Protein AF-A0A3A2YZX4-F1 (afdb_monomer_lite)

Radius of gyration: 12.02 Å; chains: 1; bounding box: 26×28×30 Å

Sequence (72 aa):
MPTHIDAAVGDYRRAIISNQEAINADDKYFARESASVPYVAYRVHYICGKLYAAMMSGRFVDAMSAAEKLET

pLDDT: mean 95.69, std 4.66, range [72.5, 98.56]

Foldseek 3Di:
DCLVVCVVVLVLVVQLVVLVVVLVVVVVVVVPDDDDPVVVVVNLVSLVSNLVSCVSVVNVVSNVVSVVVNVD

Secondary structure (DSSP, 8-state):
-THHHHHHTT-HHHHHHHHHHHHHHHHHHHTTS---HHHHHHHHHHHHHHHHHHHHTT-HHHHHHHHHHH--

Structure (mmCIF, N/CA/C/O backbone):
data_AF-A0A3A2YZX4-F1
#
_entry.id   AF-A0A3A2YZX4-F1
#
loop_
_atom_site.group_PDB
_atom_site.id
_atom_site.type_symbol
_atom_site.label_atom_id
_atom_site.label_alt_id
_atom_site.label_comp_id
_atom_site.label_asym_id
_atom_site.label_entity_id
_atom_site.label_seq_id
_atom_site.pdbx_PDB_ins_code
_atom_site.Cartn_x
_atom_site.Cartn_y
_atom_site.Cartn_z
_atom_site.occupancy
_atom_site.B_iso_or_equiv
_atom_site.auth_seq_id
_atom_site.auth_comp_id
_atom_site.auth_asym_id
_atom_site.auth_atom_id
_atom_site.pdbx_PDB_mode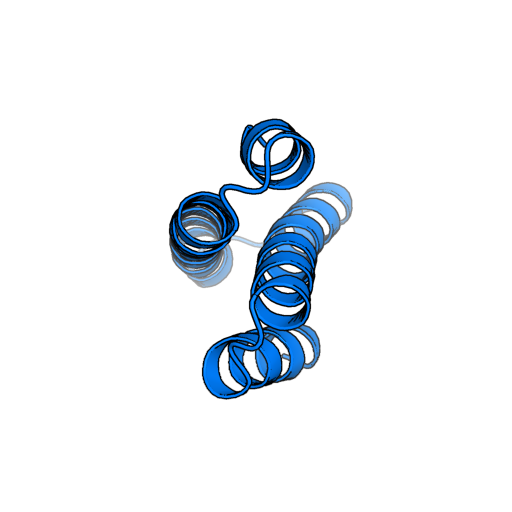l_num
ATOM 1 N N . MET A 1 1 ? 4.749 9.797 -4.048 1.00 72.88 1 MET A N 1
ATOM 2 C CA . MET A 1 1 ? 3.435 9.232 -3.672 1.00 72.88 1 MET A CA 1
ATOM 3 C C . MET A 1 1 ? 2.661 10.265 -2.853 1.00 72.88 1 MET A C 1
ATOM 5 O O . MET A 1 1 ? 3.115 10.570 -1.751 1.00 72.88 1 MET A O 1
ATOM 9 N N . PRO A 1 2 ? 1.570 10.854 -3.385 1.00 86.12 2 PRO A N 1
ATOM 10 C CA . PRO A 1 2 ? 0.828 11.942 -2.728 1.00 86.12 2 PRO A CA 1
ATOM 11 C C . PRO A 1 2 ? 0.154 11.513 -1.419 1.00 86.12 2 PRO A C 1
ATOM 13 O O . PRO A 1 2 ? -0.118 12.356 -0.575 1.00 86.12 2 PRO A O 1
ATOM 16 N N . THR A 1 3 ? -0.018 10.210 -1.194 1.00 93.38 3 THR A N 1
ATOM 17 C CA . THR A 1 3 ? -0.691 9.673 -0.004 1.00 93.38 3 THR A CA 1
ATOM 18 C C . THR A 1 3 ? 0.003 9.990 1.321 1.00 93.38 3 THR A C 1
ATOM 20 O O . THR A 1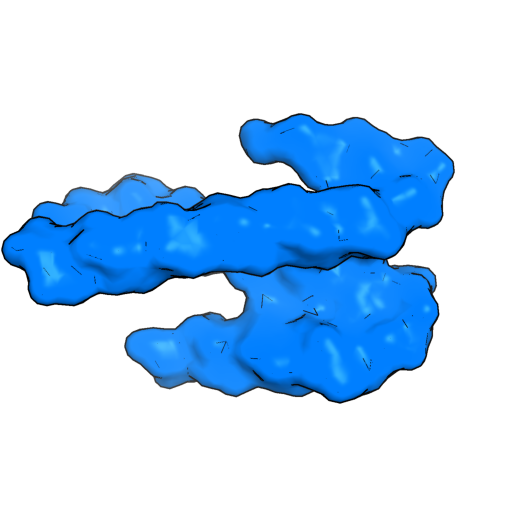 3 ? -0.608 9.821 2.368 1.00 93.38 3 THR A O 1
ATOM 23 N N . HIS A 1 4 ? 1.263 10.445 1.313 1.00 96.00 4 HIS A N 1
ATOM 24 C CA . HIS A 1 4 ? 1.898 10.985 2.522 1.00 96.00 4 HIS A CA 1
ATOM 25 C C . HIS A 1 4 ? 1.209 12.274 2.982 1.00 96.00 4 HIS A C 1
ATOM 27 O O . HIS A 1 4 ? 1.075 12.495 4.180 1.00 96.00 4 HIS A O 1
ATOM 33 N N . ILE A 1 5 ? 0.741 13.101 2.041 1.00 97.56 5 ILE A N 1
ATOM 34 C CA . ILE A 1 5 ? -0.046 14.301 2.340 1.00 97.56 5 ILE A CA 1
ATOM 35 C C . ILE A 1 5 ? -1.412 13.878 2.874 1.00 97.56 5 ILE A C 1
ATOM 37 O O . ILE A 1 5 ? -1.808 14.363 3.927 1.00 97.56 5 ILE A O 1
ATOM 41 N N . ASP A 1 6 ? -2.078 12.927 2.207 1.00 97.75 6 ASP A N 1
ATOM 42 C CA . ASP A 1 6 ? -3.367 12.384 2.660 1.00 97.75 6 ASP A CA 1
ATOM 43 C C . ASP A 1 6 ? -3.271 11.861 4.105 1.00 97.75 6 ASP A C 1
ATOM 45 O O . ASP A 1 6 ? -4.104 12.188 4.944 1.00 97.75 6 ASP A O 1
ATOM 49 N N . ALA A 1 7 ? -2.208 11.115 4.427 1.00 96.31 7 ALA A N 1
ATOM 50 C CA . ALA A 1 7 ? -1.942 10.639 5.781 1.00 96.31 7 ALA A CA 1
ATOM 51 C C . ALA A 1 7 ? -1.653 11.780 6.772 1.00 96.31 7 ALA A C 1
ATOM 53 O O . ALA A 1 7 ? -2.158 11.747 7.892 1.00 96.31 7 ALA A O 1
ATOM 54 N N . ALA A 1 8 ? -0.877 12.794 6.371 1.00 97.31 8 ALA A N 1
ATOM 55 C CA . ALA A 1 8 ? -0.534 13.933 7.223 1.00 97.31 8 ALA A CA 1
ATOM 56 C C . ALA A 1 8 ? -1.753 14.794 7.594 1.00 97.31 8 ALA A C 1
ATOM 58 O O . ALA A 1 8 ? -1.796 15.351 8.688 1.00 97.31 8 ALA A O 1
ATOM 59 N N . VAL A 1 9 ? -2.747 14.888 6.706 1.00 97.81 9 VAL A N 1
ATOM 60 C CA . VAL A 1 9 ? -4.002 15.621 6.958 1.00 97.81 9 VAL A CA 1
ATOM 61 C C . VAL A 1 9 ? -5.133 14.727 7.481 1.00 97.81 9 VAL A C 1
ATOM 63 O O . VAL A 1 9 ? -6.240 15.211 7.701 1.00 97.81 9 VAL A O 1
ATOM 66 N N . GLY A 1 10 ? -4.874 13.431 7.682 1.00 97.44 10 GLY A N 1
ATOM 67 C CA . GLY A 1 10 ? -5.844 12.469 8.210 1.00 97.44 10 GLY A CA 1
ATOM 68 C C . GLY A 1 10 ? -6.888 11.956 7.207 1.00 97.44 10 GLY A C 1
ATOM 69 O O . GLY A 1 10 ? -7.822 11.265 7.614 1.00 97.44 10 GLY A O 1
ATOM 70 N N . ASP A 1 11 ? -6.751 12.222 5.902 1.00 98.25 11 ASP A N 1
ATOM 71 C CA . ASP A 1 11 ? -7.619 11.643 4.860 1.00 98.25 11 ASP A CA 1
ATOM 72 C C . ASP A 1 11 ? -7.184 10.208 4.512 1.00 98.25 11 ASP A C 1
ATOM 74 O O . ASP A 1 11 ? -6.741 9.878 3.406 1.00 98.25 11 ASP A O 1
ATOM 78 N N . TYR A 1 12 ? -7.320 9.309 5.486 1.00 98.25 12 TYR A N 1
ATOM 79 C CA . TYR A 1 12 ? -6.933 7.908 5.332 1.00 98.25 12 TYR A CA 1
ATOM 80 C C . TYR A 1 12 ? -7.746 7.177 4.261 1.00 98.25 12 TYR A C 1
ATOM 82 O O . TYR A 1 12 ? -7.233 6.266 3.614 1.00 98.25 12 TYR A O 1
ATOM 90 N N . ARG A 1 13 ? -8.997 7.586 4.014 1.00 97.56 13 ARG A N 1
ATOM 91 C CA . ARG A 1 13 ? -9.822 7.006 2.945 1.00 97.56 13 ARG A CA 1
ATOM 92 C C . ARG A 1 13 ? -9.172 7.240 1.582 1.00 97.56 13 ARG A C 1
ATOM 94 O O . ARG A 1 13 ? -9.062 6.300 0.793 1.00 97.56 13 ARG A O 1
ATOM 101 N N . ARG A 1 14 ? -8.719 8.467 1.306 1.00 97.88 14 ARG A N 1
ATOM 102 C CA . ARG A 1 14 ? -8.015 8.796 0.061 1.00 97.88 14 ARG A CA 1
ATOM 103 C C . ARG A 1 14 ? -6.651 8.120 -0.026 1.00 97.88 14 ARG A C 1
ATOM 105 O O . ARG A 1 14 ? -6.309 7.606 -1.094 1.00 97.88 14 ARG A O 1
ATOM 112 N N . ALA A 1 15 ? -5.931 8.036 1.094 1.00 98.12 15 ALA A N 1
ATOM 113 C CA . ALA A 1 15 ? -4.664 7.317 1.167 1.00 98.12 15 ALA A CA 1
ATOM 114 C C . ALA A 1 15 ? -4.823 5.825 0.810 1.00 98.12 15 ALA A C 1
ATOM 116 O O . ALA A 1 15 ? -4.010 5.293 0.055 1.00 98.12 15 ALA A O 1
ATOM 117 N N . ILE A 1 16 ? -5.877 5.153 1.291 1.00 98.31 16 ILE A N 1
ATOM 118 C CA . ILE A 1 16 ? -6.163 3.744 0.964 1.00 98.31 16 ILE A CA 1
ATOM 119 C C . ILE A 1 16 ? -6.445 3.572 -0.531 1.00 98.31 16 ILE A C 1
ATOM 121 O O . ILE A 1 16 ? -5.836 2.713 -1.165 1.00 98.31 16 ILE A O 1
ATOM 125 N N . ILE A 1 17 ? -7.347 4.385 -1.095 1.00 97.88 17 ILE A N 1
ATOM 126 C CA . ILE A 1 17 ? -7.753 4.276 -2.506 1.00 97.88 17 ILE A CA 1
ATOM 127 C C . ILE A 1 17 ? -6.547 4.480 -3.424 1.00 97.88 17 ILE A C 1
ATOM 129 O O . ILE A 1 17 ? -6.264 3.636 -4.269 1.00 97.88 17 ILE A O 1
ATOM 133 N N . SER A 1 18 ? -5.791 5.553 -3.203 1.00 97.75 18 SER A N 1
ATOM 134 C CA . SER A 1 18 ? -4.664 5.911 -4.065 1.00 97.75 18 SER A CA 1
ATOM 135 C C . SER A 1 18 ? -3.537 4.873 -4.003 1.00 97.75 18 SER A C 1
ATOM 137 O O . SER A 1 18 ? -2.929 4.555 -5.024 1.00 97.75 18 SER A O 1
ATOM 139 N N . ASN A 1 19 ? -3.262 4.301 -2.821 1.00 98.06 19 ASN A N 1
ATOM 140 C CA . ASN A 1 19 ? -2.306 3.197 -2.714 1.00 98.06 19 ASN A CA 1
ATOM 141 C C . ASN A 1 19 ? -2.822 1.930 -3.405 1.00 98.06 19 ASN A C 1
ATOM 143 O O . ASN A 1 19 ? -2.050 1.263 -4.082 1.00 98.06 19 ASN A O 1
ATOM 147 N N . GLN A 1 20 ? -4.115 1.610 -3.296 1.00 97.81 20 GLN A N 1
ATOM 148 C CA . GLN A 1 20 ? -4.691 0.462 -4.000 1.00 97.81 20 GLN A CA 1
ATOM 149 C C . GLN A 1 20 ? -4.596 0.607 -5.525 1.00 97.81 20 GLN A C 1
ATOM 151 O O . GLN A 1 20 ? -4.310 -0.367 -6.217 1.00 97.81 20 GLN A O 1
ATOM 156 N N . GLU A 1 21 ? -4.811 1.806 -6.059 1.00 97.81 21 GLU A N 1
ATOM 157 C CA . GLU A 1 21 ? -4.656 2.082 -7.490 1.00 97.81 21 GLU A CA 1
ATOM 158 C C . GLU A 1 21 ? -3.210 1.887 -7.959 1.00 97.81 21 GLU A C 1
ATOM 160 O O . GLU A 1 21 ? -2.989 1.260 -8.996 1.00 97.81 21 GLU A O 1
ATOM 165 N N . ALA A 1 22 ? -2.233 2.354 -7.176 1.00 97.12 22 ALA A N 1
ATOM 166 C CA . ALA A 1 22 ? -0.816 2.141 -7.465 1.00 97.12 22 ALA A CA 1
ATOM 167 C C . ALA A 1 22 ? -0.444 0.651 -7.426 1.00 97.12 22 ALA A C 1
ATOM 169 O O . ALA A 1 22 ? 0.147 0.141 -8.373 1.00 97.12 22 ALA A O 1
ATOM 170 N N . ILE A 1 23 ? -0.899 -0.073 -6.400 1.00 96.94 23 ILE A N 1
ATOM 171 C CA . ILE A 1 23 ? -0.724 -1.526 -6.284 1.00 96.94 23 ILE A CA 1
ATOM 172 C C . ILE A 1 23 ? -1.289 -2.253 -7.516 1.00 96.94 23 ILE A C 1
ATOM 174 O O . ILE A 1 23 ? -0.639 -3.138 -8.068 1.00 96.94 23 ILE A O 1
ATOM 178 N N . ASN A 1 24 ? -2.478 -1.865 -7.985 1.00 97.31 24 ASN A N 1
ATOM 179 C CA . ASN A 1 24 ? -3.096 -2.461 -9.171 1.00 97.31 24 ASN A CA 1
ATOM 180 C C . ASN A 1 24 ? -2.306 -2.167 -10.459 1.00 97.31 24 ASN A C 1
ATOM 182 O O . ASN A 1 24 ? -2.341 -2.963 -11.400 1.00 97.31 24 ASN A O 1
ATOM 186 N N . ALA A 1 25 ? -1.652 -1.007 -10.545 1.00 96.44 25 ALA A N 1
ATOM 187 C CA . ALA A 1 25 ? -0.783 -0.666 -11.666 1.00 96.44 25 ALA A CA 1
ATOM 188 C C . ALA A 1 25 ? 0.505 -1.501 -11.636 1.00 96.44 25 ALA A C 1
ATOM 190 O O . ALA A 1 25 ? 0.872 -2.079 -12.662 1.00 96.44 25 ALA A O 1
ATOM 191 N N . ASP A 1 26 ? 1.118 -1.644 -10.460 1.00 95.44 26 ASP A N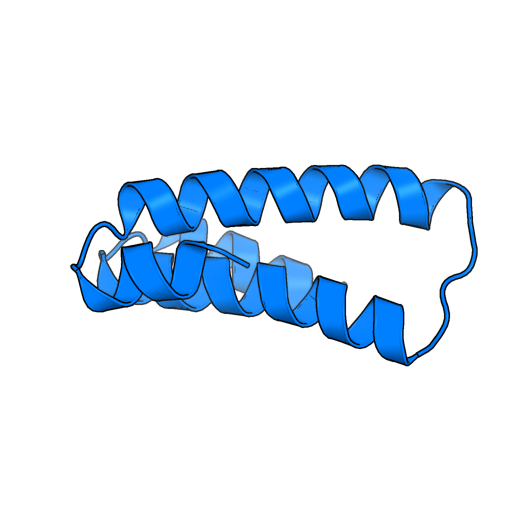 1
ATOM 192 C CA . ASP A 1 26 ? 2.298 -2.483 -10.260 1.00 95.44 26 ASP A CA 1
ATOM 193 C C . ASP A 1 26 ? 1.991 -3.945 -10.603 1.00 95.44 26 ASP A C 1
ATOM 195 O O . ASP A 1 26 ? 2.718 -4.558 -11.380 1.00 95.44 26 ASP A O 1
ATOM 199 N N . ASP A 1 27 ? 0.872 -4.499 -10.129 1.00 95.25 27 ASP A N 1
ATOM 200 C CA . ASP A 1 27 ? 0.471 -5.880 -10.434 1.00 95.25 27 ASP A CA 1
ATOM 201 C C . ASP A 1 27 ? 0.408 -6.151 -11.950 1.00 95.25 27 ASP A C 1
ATOM 203 O O . ASP A 1 27 ? 0.841 -7.204 -12.418 1.00 95.25 27 ASP A O 1
ATOM 207 N N . LYS A 1 28 ? -0.070 -5.185 -12.748 1.00 96.62 28 LYS A N 1
ATOM 208 C CA . LYS A 1 28 ? -0.105 -5.304 -14.217 1.00 96.62 28 LYS A CA 1
ATOM 209 C C . LYS A 1 28 ? 1.285 -5.265 -14.847 1.00 96.62 28 LYS A C 1
ATOM 211 O O . LYS A 1 28 ? 1.497 -5.939 -15.854 1.00 96.62 28 LYS A O 1
ATOM 216 N N . TYR A 1 29 ? 2.194 -4.461 -14.301 1.00 95.06 29 TYR A N 1
ATOM 217 C CA . TYR A 1 29 ? 3.567 -4.348 -14.788 1.00 95.06 29 TYR A CA 1
ATOM 218 C C . TYR A 1 29 ? 4.368 -5.617 -14.474 1.00 95.06 29 TYR A C 1
ATOM 220 O O . TYR A 1 29 ? 4.927 -6.239 -15.375 1.00 95.06 29 TYR A O 1
ATOM 228 N N . PHE A 1 30 ? 4.338 -6.060 -13.217 1.00 93.06 30 PHE A N 1
ATOM 229 C CA . PHE A 1 30 ? 5.061 -7.243 -12.741 1.00 93.06 30 PHE A CA 1
ATOM 230 C C . PHE A 1 30 ? 4.540 -8.561 -13.332 1.00 93.06 30 PHE A C 1
ATOM 232 O O . PHE A 1 30 ? 5.266 -9.549 -13.357 1.00 93.06 30 PHE A O 1
ATOM 239 N N . ALA A 1 31 ? 3.309 -8.588 -13.851 1.00 94.88 31 ALA A N 1
ATOM 240 C CA . ALA A 1 31 ? 2.796 -9.730 -14.609 1.00 94.88 31 ALA A CA 1
ATOM 241 C C . ALA A 1 31 ? 3.456 -9.900 -15.994 1.00 94.88 31 ALA A C 1
ATOM 243 O O . ALA A 1 31 ? 3.240 -10.921 -16.646 1.00 94.88 31 ALA A O 1
ATOM 244 N N . ARG A 1 32 ? 4.197 -8.897 -16.480 1.00 95.50 32 ARG A N 1
ATOM 245 C CA . ARG A 1 32 ? 4.777 -8.866 -17.835 1.00 95.50 32 ARG A CA 1
ATOM 246 C C . ARG A 1 32 ? 6.289 -8.721 -17.826 1.00 95.50 32 ARG A C 1
ATOM 248 O O . ARG A 1 32 ? 6.953 -9.307 -18.672 1.00 95.50 32 ARG A O 1
ATOM 255 N N . GLU A 1 33 ? 6.807 -7.946 -16.882 1.00 93.62 33 GLU A N 1
ATOM 256 C CA . GLU A 1 33 ? 8.202 -7.528 -16.843 1.00 93.62 33 GLU A CA 1
ATOM 257 C C . GLU A 1 33 ? 8.880 -7.968 -15.546 1.00 93.62 33 GLU A C 1
ATOM 259 O O . GLU A 1 33 ? 8.278 -7.979 -14.470 1.00 93.62 33 GLU A O 1
ATOM 264 N N . SER A 1 34 ? 10.176 -8.265 -15.627 1.00 89.94 34 SER A N 1
ATOM 265 C CA . SER A 1 34 ? 11.029 -8.358 -14.443 1.00 89.94 34 SER A CA 1
ATOM 266 C C . SER A 1 34 ? 11.431 -6.959 -13.984 1.00 89.94 34 SER A C 1
ATOM 268 O O . SER A 1 34 ? 11.891 -6.156 -14.797 1.00 89.94 34 SER A O 1
ATOM 270 N N . ALA A 1 35 ? 11.330 -6.675 -12.687 1.00 89.44 35 ALA A N 1
ATOM 271 C CA . ALA A 1 35 ? 11.665 -5.362 -12.153 1.00 89.44 35 ALA A CA 1
ATOM 272 C C . ALA A 1 35 ? 13.011 -5.338 -11.422 1.00 89.44 35 ALA A C 1
ATOM 274 O O . ALA A 1 35 ? 13.452 -6.327 -10.836 1.00 89.44 35 ALA A O 1
ATOM 275 N N . SER A 1 36 ? 13.650 -4.170 -11.413 1.00 93.62 36 SER A N 1
ATOM 276 C CA . SER A 1 36 ? 14.848 -3.938 -10.612 1.00 93.62 36 SER A CA 1
ATOM 277 C C . SER A 1 36 ? 14.516 -3.911 -9.114 1.00 93.62 36 SER A C 1
ATOM 279 O O . SER A 1 36 ? 13.399 -3.577 -8.714 1.00 93.62 36 SER A O 1
ATOM 281 N N . VAL A 1 37 ? 15.506 -4.208 -8.266 1.00 93.25 37 VAL A N 1
ATOM 282 C CA . VAL A 1 37 ? 15.355 -4.167 -6.797 1.00 93.25 37 VAL A CA 1
ATOM 283 C C . VAL A 1 37 ? 14.762 -2.837 -6.293 1.00 93.25 37 VAL A C 1
ATOM 285 O O . VAL A 1 37 ? 13.843 -2.885 -5.474 1.00 93.25 37 VAL A O 1
ATOM 288 N N . PRO A 1 38 ? 15.177 -1.651 -6.791 1.00 92.69 38 PRO A N 1
ATOM 289 C CA . PRO A 1 38 ? 14.539 -0.392 -6.403 1.00 92.69 38 PRO A CA 1
ATOM 290 C C . PRO A 1 38 ? 13.042 -0.337 -6.725 1.00 92.69 38 PRO A C 1
ATOM 292 O O . PRO A 1 38 ? 12.264 0.195 -5.940 1.00 92.69 38 PRO A O 1
ATOM 295 N N . TYR A 1 39 ? 12.619 -0.900 -7.857 1.00 93.12 39 TYR A N 1
ATOM 296 C CA . TYR A 1 39 ? 11.214 -0.886 -8.254 1.00 93.12 39 TYR A CA 1
ATOM 297 C C . TYR A 1 39 ? 10.367 -1.833 -7.393 1.00 93.12 39 TYR A C 1
ATOM 299 O O . TYR A 1 39 ? 9.256 -1.485 -6.999 1.00 93.12 39 TYR A O 1
ATOM 307 N N . VAL A 1 40 ? 10.927 -2.983 -6.999 1.00 94.12 40 VAL A N 1
ATOM 308 C CA . VAL A 1 40 ? 10.314 -3.869 -5.993 1.00 94.12 40 VAL A CA 1
ATOM 309 C C . VAL A 1 40 ? 10.108 -3.128 -4.668 1.00 94.12 40 VAL A C 1
ATOM 311 O O . VAL A 1 40 ? 9.027 -3.205 -4.086 1.00 94.12 40 VAL A O 1
ATOM 314 N N . ALA A 1 41 ? 11.098 -2.352 -4.215 1.00 94.50 41 ALA A N 1
ATOM 315 C CA . ALA A 1 41 ? 10.971 -1.559 -2.993 1.00 94.50 41 ALA A CA 1
ATOM 316 C C . ALA A 1 41 ? 9.847 -0.509 -3.087 1.00 94.50 41 ALA A C 1
ATOM 318 O O . ALA A 1 41 ? 9.102 -0.324 -2.125 1.00 94.50 41 ALA A O 1
ATOM 319 N N . TYR A 1 42 ? 9.667 0.138 -4.245 1.00 93.81 42 TYR A N 1
ATOM 320 C CA . TYR A 1 42 ? 8.547 1.062 -4.459 1.00 93.81 42 TYR A CA 1
ATOM 321 C C . TYR A 1 42 ? 7.184 0.368 -4.406 1.00 93.81 42 TYR A C 1
ATOM 323 O O . TYR A 1 42 ? 6.270 0.901 -3.779 1.00 93.81 42 TYR A O 1
ATOM 331 N N . ARG A 1 43 ? 7.054 -0.834 -4.979 1.00 94.81 43 ARG A N 1
ATOM 332 C CA . ARG A 1 43 ? 5.823 -1.633 -4.872 1.00 94.81 43 ARG A CA 1
ATOM 333 C C . ARG A 1 43 ? 5.468 -1.922 -3.417 1.00 94.81 43 ARG A C 1
ATOM 335 O O . ARG A 1 43 ? 4.343 -1.670 -2.987 1.00 94.81 43 ARG A O 1
ATOM 342 N N . VAL A 1 44 ? 6.447 -2.383 -2.637 1.00 96.38 44 VAL A N 1
ATOM 343 C CA . VAL A 1 44 ? 6.293 -2.608 -1.190 1.00 96.38 44 VAL A CA 1
ATOM 344 C C . VAL A 1 44 ? 5.871 -1.320 -0.477 1.00 96.38 44 VAL A C 1
ATOM 346 O O . VAL A 1 44 ? 4.994 -1.356 0.384 1.00 96.38 44 VAL A O 1
ATOM 349 N N . HIS A 1 45 ? 6.418 -0.166 -0.872 1.00 97.19 45 HIS A N 1
ATOM 350 C CA . HIS A 1 45 ? 6.074 1.133 -0.285 1.00 97.19 45 HIS A CA 1
ATOM 351 C C . HIS A 1 45 ? 4.589 1.492 -0.440 1.00 97.19 45 HIS A C 1
ATOM 353 O O . HIS A 1 45 ? 3.976 1.968 0.517 1.00 97.19 45 HIS A O 1
ATOM 359 N N . TYR A 1 46 ? 3.983 1.223 -1.602 1.00 97.50 46 TYR A N 1
ATOM 360 C CA . TYR A 1 46 ? 2.542 1.423 -1.805 1.00 97.50 46 TYR A CA 1
ATOM 361 C C . TYR A 1 46 ? 1.704 0.497 -0.915 1.00 97.50 46 TYR A C 1
ATOM 363 O O . TYR A 1 46 ? 0.711 0.927 -0.319 1.00 97.50 46 TYR A O 1
ATOM 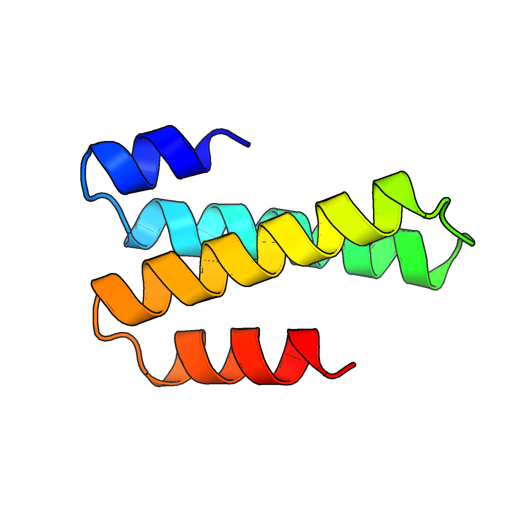371 N N . ILE A 1 47 ? 2.117 -0.766 -0.768 1.00 98.06 47 ILE A N 1
ATOM 372 C CA . ILE A 1 47 ? 1.406 -1.737 0.074 1.00 98.06 47 ILE A CA 1
ATOM 373 C C . ILE A 1 47 ? 1.485 -1.334 1.553 1.00 98.06 47 ILE A C 1
ATOM 375 O O . ILE A 1 47 ? 0.452 -1.263 2.222 1.00 98.06 47 ILE A O 1
ATOM 379 N N . CYS A 1 48 ? 2.669 -0.961 2.045 1.00 97.94 48 CYS A N 1
ATOM 380 C CA . CYS A 1 48 ? 2.852 -0.424 3.395 1.00 97.94 48 CYS A CA 1
ATOM 381 C C . CYS A 1 48 ? 2.050 0.867 3.618 1.00 97.94 48 CYS A C 1
ATOM 383 O O . CYS A 1 48 ? 1.473 1.059 4.688 1.00 97.94 48 CYS A O 1
ATOM 385 N N . GLY A 1 49 ? 1.957 1.734 2.604 1.00 98.00 49 GLY A N 1
ATOM 386 C CA . GLY A 1 49 ? 1.127 2.938 2.639 1.00 98.00 49 GLY A CA 1
ATOM 387 C C . GLY A 1 49 ? -0.361 2.628 2.825 1.00 98.00 49 GLY A C 1
ATOM 388 O O . GLY A 1 49 ? -1.013 3.230 3.684 1.00 98.00 49 GLY A O 1
ATOM 389 N N . LYS A 1 50 ? -0.895 1.652 2.075 1.00 98.38 50 LYS A N 1
ATOM 390 C CA . LYS A 1 50 ? -2.273 1.159 2.251 1.00 98.38 50 LYS A CA 1
ATOM 391 C C . LYS A 1 50 ? -2.468 0.561 3.644 1.00 98.38 50 LYS A C 1
ATOM 393 O O . LYS A 1 50 ? -3.440 0.912 4.311 1.00 98.38 50 LYS A O 1
ATOM 398 N N . LEU A 1 51 ? -1.554 -0.312 4.078 1.00 98.56 51 LEU A N 1
ATOM 399 C CA . LEU A 1 51 ? -1.599 -0.973 5.384 1.00 98.56 51 LEU A CA 1
ATOM 400 C C . LEU A 1 51 ? -1.662 0.056 6.519 1.00 98.56 51 LEU A C 1
ATOM 402 O O . LEU A 1 51 ? -2.561 -0.006 7.355 1.00 98.56 51 LEU A O 1
ATOM 406 N N . TYR A 1 52 ? -0.763 1.043 6.508 1.00 98.44 52 TYR A N 1
ATOM 407 C CA . TYR A 1 52 ? -0.740 2.121 7.494 1.00 98.44 52 TYR A CA 1
ATOM 408 C C . TYR A 1 52 ? -2.071 2.878 7.537 1.00 98.44 52 TYR A C 1
ATOM 410 O O . TYR A 1 52 ? -2.693 2.974 8.593 1.00 98.44 52 TYR A O 1
ATOM 418 N N . ALA A 1 53 ? -2.556 3.366 6.393 1.00 98.50 53 ALA A N 1
ATOM 419 C CA . ALA A 1 53 ? -3.799 4.131 6.346 1.00 98.50 53 ALA A CA 1
ATOM 420 C C . ALA A 1 53 ? -5.020 3.305 6.794 1.00 98.50 53 ALA A C 1
ATOM 422 O O . ALA A 1 53 ? -5.910 3.826 7.471 1.00 98.50 53 ALA A O 1
ATOM 423 N N . ALA A 1 54 ? -5.059 2.013 6.462 1.00 98.56 54 ALA A N 1
ATOM 424 C CA . ALA A 1 54 ? -6.110 1.102 6.902 1.00 98.56 54 ALA A CA 1
ATOM 425 C C . ALA A 1 54 ? -6.090 0.880 8.421 1.00 98.56 54 ALA A C 1
ATOM 427 O O . ALA A 1 54 ? -7.141 0.974 9.056 1.00 98.56 54 ALA A O 1
ATOM 428 N N . MET A 1 55 ? -4.913 0.673 9.020 1.00 98.56 55 MET A N 1
ATOM 429 C CA . MET A 1 55 ? -4.774 0.552 10.476 1.00 98.56 55 MET A CA 1
ATOM 430 C C . MET A 1 55 ? -5.205 1.835 11.194 1.00 98.56 55 MET A C 1
ATOM 432 O O . MET A 1 55 ? -6.019 1.777 12.113 1.00 98.56 55 MET A O 1
ATOM 436 N N . MET A 1 56 ? -4.731 2.998 10.736 1.00 98.38 56 MET A N 1
ATOM 437 C CA . MET A 1 56 ? -5.040 4.287 11.370 1.00 98.38 56 MET A CA 1
ATOM 438 C C . MET A 1 56 ? -6.523 4.672 11.284 1.00 98.38 56 MET A C 1
ATOM 440 O O . MET A 1 56 ? -7.010 5.429 12.118 1.00 98.38 56 MET A O 1
ATOM 444 N N . SER A 1 57 ? -7.252 4.143 10.298 1.00 98.19 57 SER A N 1
ATOM 445 C CA . SER A 1 57 ? -8.692 4.374 10.124 1.00 98.19 57 SER A CA 1
ATOM 446 C C . SER A 1 57 ? -9.580 3.244 10.658 1.00 98.19 57 SER A C 1
ATOM 448 O O . SER A 1 57 ? -10.789 3.265 10.434 1.00 98.19 57 SER A O 1
ATOM 450 N N . GLY A 1 58 ? -9.012 2.250 11.351 1.00 98.19 58 GLY A N 1
ATOM 451 C CA . GLY A 1 58 ? -9.768 1.130 11.924 1.00 98.19 58 GLY A CA 1
ATOM 452 C C . GLY A 1 58 ? -10.360 0.166 10.887 1.00 98.19 58 GLY A C 1
ATOM 453 O O . GLY A 1 58 ? -11.272 -0.600 11.199 1.00 98.19 58 GLY A O 1
ATOM 454 N N . ARG A 1 59 ? -9.865 0.176 9.643 1.00 98.31 59 ARG A N 1
ATOM 455 C CA . ARG A 1 59 ? -10.343 -0.693 8.559 1.00 98.31 59 ARG A CA 1
ATOM 456 C C . ARG A 1 59 ? -9.598 -2.026 8.561 1.00 98.31 59 ARG A C 1
ATOM 458 O O . ARG A 1 59 ? -8.681 -2.242 7.772 1.00 98.31 59 ARG A O 1
ATOM 465 N N . PHE A 1 60 ? -10.019 -2.930 9.445 1.00 98.38 60 PHE A N 1
ATOM 466 C CA . PHE A 1 60 ? -9.387 -4.242 9.641 1.00 98.38 60 PHE A CA 1
ATOM 467 C C . PHE A 1 60 ? -9.238 -5.055 8.344 1.00 98.38 60 PHE A C 1
ATOM 469 O O . PHE A 1 60 ? -8.149 -5.536 8.047 1.00 98.38 60 PHE A O 1
ATOM 476 N N . VAL A 1 61 ? -10.307 -5.171 7.549 1.00 98.38 61 VAL A N 1
ATOM 477 C CA . VAL A 1 61 ? -10.301 -5.976 6.312 1.00 98.38 61 VAL A CA 1
ATOM 478 C C . VAL A 1 61 ? -9.270 -5.451 5.309 1.00 98.38 61 VAL A C 1
ATOM 480 O O . VAL A 1 61 ? -8.510 -6.224 4.732 1.00 98.38 61 VAL A O 1
ATOM 483 N N . ASP A 1 62 ? -9.194 -4.132 5.123 1.00 98.25 62 ASP A N 1
ATOM 484 C CA . ASP A 1 62 ? -8.228 -3.519 4.209 1.00 98.25 62 ASP A CA 1
ATOM 485 C C . ASP A 1 62 ? -6.788 -3.633 4.714 1.00 98.25 62 ASP A C 1
ATOM 487 O O . ASP A 1 62 ? -5.877 -3.782 3.896 1.00 98.25 62 ASP A O 1
ATOM 491 N N . ALA A 1 63 ? -6.586 -3.569 6.035 1.00 98.56 63 ALA A N 1
ATOM 492 C CA . ALA A 1 63 ? -5.281 -3.749 6.658 1.00 98.56 63 ALA A CA 1
ATOM 493 C C . ALA A 1 63 ? -4.781 -5.184 6.451 1.00 98.56 63 ALA A C 1
ATOM 495 O O . ALA A 1 63 ? -3.684 -5.371 5.933 1.00 98.56 63 ALA A O 1
ATOM 496 N N . MET A 1 64 ? -5.610 -6.188 6.749 1.00 98.38 64 MET A N 1
ATOM 497 C CA . MET A 1 64 ? -5.252 -7.594 6.535 1.00 98.38 64 MET A CA 1
ATOM 498 C C . MET A 1 64 ? -4.983 -7.896 5.061 1.00 98.38 64 MET A C 1
ATOM 500 O O . MET A 1 64 ? -3.951 -8.470 4.742 1.00 98.38 64 MET A O 1
ATOM 504 N N . SER A 1 65 ? -5.822 -7.394 4.150 1.00 97.94 65 SER A N 1
ATOM 505 C CA . SER A 1 65 ? -5.593 -7.534 2.706 1.00 97.94 65 SER A CA 1
ATOM 506 C C . SER A 1 65 ? -4.254 -6.935 2.248 1.00 97.94 65 SER A C 1
ATOM 508 O O . SER A 1 65 ? -3.632 -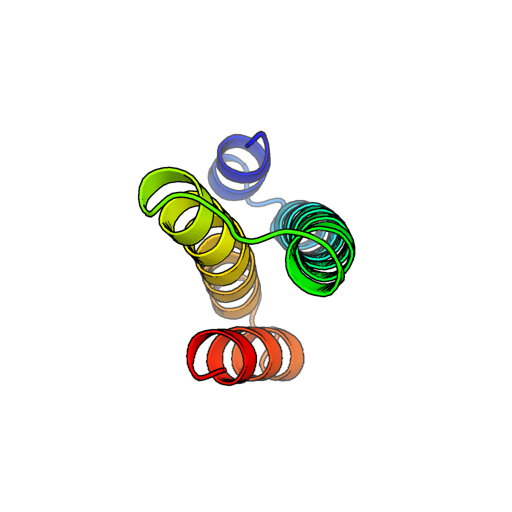7.453 1.322 1.00 97.94 65 SER A O 1
ATOM 510 N N . ALA A 1 66 ? -3.810 -5.826 2.846 1.00 98.06 66 ALA A N 1
ATOM 511 C CA . ALA A 1 66 ? -2.506 -5.247 2.533 1.00 98.06 66 ALA A CA 1
ATOM 512 C C . ALA A 1 66 ? -1.352 -6.07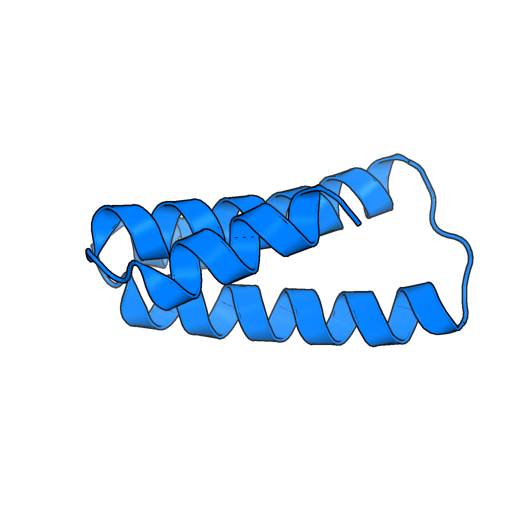2 3.128 1.00 98.06 66 ALA A C 1
ATOM 514 O O . ALA A 1 66 ? -0.338 -6.250 2.460 1.00 98.06 66 ALA A O 1
ATOM 515 N N . ALA A 1 67 ? -1.515 -6.597 4.346 1.00 97.88 67 ALA A N 1
ATOM 516 C CA . ALA A 1 67 ? -0.530 -7.463 4.989 1.00 97.88 67 ALA A CA 1
ATOM 517 C C . ALA A 1 67 ? -0.329 -8.773 4.210 1.00 97.88 67 ALA A C 1
ATOM 519 O O . ALA A 1 67 ? 0.800 -9.107 3.874 1.00 97.88 67 ALA A O 1
ATOM 520 N N . GLU A 1 68 ? -1.414 -9.447 3.823 1.00 97.69 68 GLU A N 1
ATOM 521 C CA . GLU A 1 68 ? -1.368 -10.667 3.003 1.00 97.69 68 GLU A CA 1
ATOM 522 C C . GLU A 1 68 ? -0.628 -10.434 1.681 1.00 97.69 68 GLU A C 1
ATOM 524 O O . GLU A 1 68 ? 0.156 -11.271 1.245 1.00 97.69 68 GLU A O 1
ATOM 529 N N . LYS A 1 69 ? -0.813 -9.264 1.057 1.00 95.75 69 LYS A N 1
ATOM 530 C CA . LYS A 1 69 ? -0.120 -8.927 -0.191 1.00 95.75 69 LYS A CA 1
ATOM 531 C C . LYS A 1 69 ? 1.375 -8.640 -0.010 1.00 95.75 69 LYS A C 1
ATOM 533 O O . LYS A 1 69 ? 2.111 -8.735 -0.983 1.00 95.75 69 LYS A O 1
ATOM 538 N N . LEU A 1 70 ? 1.838 -8.269 1.187 1.00 93.69 70 LEU A N 1
ATOM 539 C CA . LEU A 1 70 ? 3.277 -8.122 1.460 1.00 93.69 70 LEU A CA 1
ATOM 540 C C . LEU A 1 70 ? 3.997 -9.471 1.513 1.00 93.69 70 LEU A C 1
ATOM 542 O O . LEU A 1 70 ? 5.202 -9.518 1.278 1.00 93.69 70 LEU A O 1
ATOM 546 N N . GLU A 1 71 ? 3.278 -10.545 1.832 1.00 88.56 71 GLU A N 1
ATOM 547 C CA . GLU A 1 71 ? 3.838 -11.894 1.940 1.00 88.56 71 GLU A CA 1
ATOM 548 C C . GLU A 1 71 ? 3.948 -12.612 0.581 1.00 88.56 71 GLU A C 1
ATOM 550 O O . GLU A 1 71 ? 4.577 -13.669 0.504 1.00 88.56 71 GLU A O 1
ATOM 555 N N . THR A 1 72 ? 3.370 -12.043 -0.486 1.00 72.50 72 THR A N 1
ATOM 556 C CA . THR A 1 72 ? 3.289 -12.624 -1.842 1.00 72.50 72 THR A CA 1
ATOM 557 C C . THR A 1 72 ? 4.030 -11.805 -2.891 1.00 72.50 72 THR A C 1
ATOM 559 O O . THR A 1 72 ? 4.772 -12.403 -3.698 1.00 72.50 72 THR A O 1
#

Organism: NCBI:txid2070753